Protein AF-A0A382M3D1-F1 (afdb_monomer_lite)

Foldseek 3Di:
DDDDDDADPDDDDPPDFDPDAPLRPPDPCNVVLVVVLVVLVVDDLPCLCVVVVDDSVVSVVVSVCSNCRRVDTHDDRD

Structure (mmCIF, N/CA/C/O backbone):
data_AF-A0A382M3D1-F1
#
_entry.id   AF-A0A382M3D1-F1
#
loop_
_atom_site.group_PDB
_atom_site.id
_atom_site.type_symbol
_atom_site.label_atom_id
_atom_site.label_alt_id
_atom_site.label_comp_id
_atom_site.label_asym_id
_atom_site.label_entity_id
_atom_site.label_seq_id
_atom_site.pdbx_PDB_ins_code
_atom_site.Cartn_x
_atom_site.Cartn_y
_atom_site.Cartn_z
_atom_site.occupancy
_atom_site.B_iso_or_equiv
_atom_site.auth_seq_id
_atom_site.auth_comp_id
_atom_site.auth_asym_id
_atom_site.auth_atom_id
_atom_site.pdbx_PDB_model_num
ATOM 1 N N . MET A 1 1 ? -22.873 18.887 2.807 1.00 82.69 1 MET A N 1
ATOM 2 C CA . MET A 1 1 ? -21.708 19.235 1.962 1.00 82.69 1 MET A CA 1
ATOM 3 C C . MET A 1 1 ? -20.645 18.157 2.138 1.00 82.69 1 MET A C 1
ATOM 5 O O . MET A 1 1 ? -20.459 17.724 3.267 1.00 82.69 1 MET A O 1
ATOM 9 N N . LYS A 1 2 ? -20.002 17.686 1.063 1.00 88.19 2 LYS A N 1
ATOM 10 C CA . LYS A 1 2 ? -18.871 16.743 1.124 1.00 88.19 2 LYS A CA 1
ATOM 11 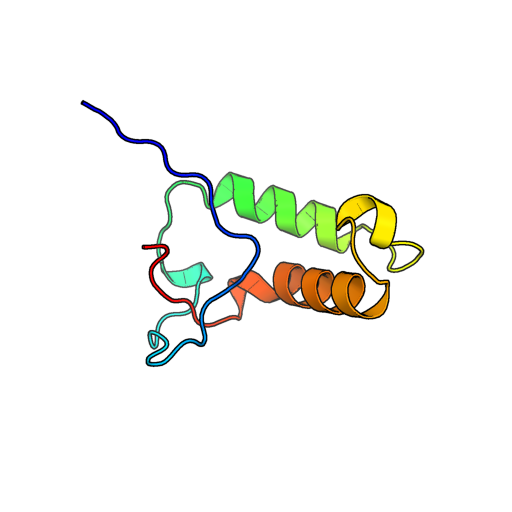C C . LYS A 1 2 ? -17.630 17.459 0.596 1.00 88.19 2 LYS A C 1
ATOM 13 O O . LYS A 1 2 ? -17.707 18.051 -0.475 1.00 88.19 2 LYS A O 1
ATOM 18 N N . ILE A 1 3 ? -16.534 17.420 1.349 1.00 90.12 3 ILE A N 1
ATOM 19 C CA . ILE A 1 3 ? -15.236 17.955 0.926 1.00 90.12 3 ILE A CA 1
ATOM 20 C C . ILE A 1 3 ? -14.370 16.757 0.546 1.00 90.12 3 ILE A C 1
ATOM 22 O O . ILE A 1 3 ? -14.232 15.826 1.337 1.00 90.12 3 ILE A O 1
ATOM 26 N N . LEU A 1 4 ? -13.833 16.763 -0.672 1.00 93.00 4 LEU A N 1
ATOM 27 C CA . LEU A 1 4 ? -12.904 15.750 -1.162 1.00 93.00 4 LEU A CA 1
ATOM 28 C C . LEU A 1 4 ? -11.524 16.398 -1.253 1.00 93.00 4 LEU A C 1
ATOM 30 O O . LEU A 1 4 ? -11.359 17.382 -1.970 1.00 93.00 4 LEU A O 1
ATOM 34 N N . ILE A 1 5 ? -10.565 15.868 -0.499 1.00 89.00 5 ILE A N 1
ATOM 35 C CA . ILE A 1 5 ? -9.187 16.362 -0.451 1.00 89.00 5 ILE A CA 1
ATOM 36 C C . ILE A 1 5 ? -8.299 15.279 -1.075 1.00 89.00 5 ILE A C 1
ATOM 38 O O . ILE A 1 5 ? -8.432 14.113 -0.688 1.00 89.00 5 ILE A O 1
ATOM 42 N N . PRO A 1 6 ? -7.439 15.612 -2.053 1.00 89.62 6 PRO A N 1
ATOM 43 C CA . PRO A 1 6 ? -6.514 14.639 -2.613 1.00 89.62 6 PRO A CA 1
ATOM 44 C C . PRO A 1 6 ? -5.479 14.219 -1.556 1.00 89.62 6 PRO A C 1
ATOM 46 O O . PRO A 1 6 ? -5.088 15.037 -0.720 1.00 89.62 6 PRO A O 1
ATOM 49 N N . PRO A 1 7 ? -5.007 12.964 -1.580 1.00 88.38 7 PRO A N 1
ATOM 50 C CA . PRO A 1 7 ? -3.892 12.560 -0.737 1.00 88.38 7 PRO A CA 1
ATOM 51 C C . PRO A 1 7 ? -2.612 13.306 -1.145 1.00 88.38 7 PRO A C 1
ATOM 53 O O . PRO A 1 7 ? -2.404 13.617 -2.316 1.00 88.38 7 PRO A O 1
ATOM 56 N N . SER A 1 8 ? -1.736 13.561 -0.175 1.00 84.00 8 SER A N 1
ATOM 57 C CA . SER A 1 8 ? -0.382 14.070 -0.421 1.00 84.00 8 SER A CA 1
ATOM 58 C C . SER A 1 8 ? 0.556 12.928 -0.826 1.00 84.00 8 SER A C 1
ATOM 60 O O . SER A 1 8 ? 0.511 11.854 -0.224 1.00 84.00 8 SER A O 1
ATOM 62 N N . GLU A 1 9 ? 1.458 13.172 -1.782 1.00 73.44 9 GLU A N 1
ATOM 63 C CA . GLU A 1 9 ? 2.572 12.255 -2.085 1.00 73.44 9 GLU A CA 1
ATOM 64 C C . GLU A 1 9 ? 3.564 12.162 -0.914 1.00 73.44 9 GLU A C 1
ATOM 66 O O . GLU A 1 9 ? 4.131 11.107 -0.624 1.00 73.44 9 GLU A O 1
ATOM 71 N N . GLY A 1 10 ? 3.765 13.277 -0.206 1.00 70.06 10 GLY A N 1
ATOM 72 C CA . GLY A 1 10 ? 4.640 13.353 0.955 1.00 70.06 10 GLY A CA 1
ATOM 73 C C . GLY A 1 10 ? 3.939 12.858 2.215 1.00 70.06 10 GLY A C 1
ATOM 74 O O . GLY A 1 10 ? 2.921 13.420 2.625 1.00 70.06 10 GLY A O 1
ATOM 75 N N . LYS A 1 11 ? 4.521 11.849 2.872 1.00 72.94 11 LYS A N 1
ATOM 76 C CA . LYS A 1 11 ? 4.119 11.430 4.220 1.00 72.94 11 LYS A CA 1
ATOM 77 C C . LYS A 1 11 ? 4.816 12.325 5.243 1.00 72.94 11 LYS A C 1
ATOM 79 O O . LYS A 1 11 ? 6.045 12.382 5.282 1.00 72.94 11 LYS A O 1
ATOM 84 N N . ALA A 1 12 ? 4.045 13.011 6.085 1.00 72.19 12 ALA A N 1
ATOM 85 C CA . ALA A 1 12 ? 4.612 13.719 7.227 1.00 72.19 12 ALA A CA 1
ATOM 86 C C . ALA A 1 12 ? 5.353 12.733 8.144 1.00 72.19 12 ALA A C 1
ATOM 88 O O . ALA A 1 12 ? 4.985 11.558 8.249 1.00 72.19 12 ALA A O 1
ATOM 89 N N . LYS A 1 13 ? 6.399 13.208 8.831 1.00 72.50 13 LYS A N 1
ATOM 90 C CA . LYS A 1 13 ? 7.118 12.390 9.813 1.00 72.50 13 LYS A CA 1
ATOM 91 C C . LYS A 1 13 ? 6.124 11.928 10.878 1.00 72.50 13 LYS A C 1
ATOM 93 O O . LYS A 1 13 ? 5.568 12.749 11.605 1.00 72.50 13 LYS A O 1
ATOM 98 N N . ILE A 1 14 ? 5.900 10.617 10.969 1.00 75.00 14 ILE A N 1
ATOM 99 C CA . ILE A 1 14 ? 4.968 10.054 11.947 1.00 75.00 14 ILE A CA 1
ATOM 100 C C . ILE A 1 14 ? 5.554 10.280 13.343 1.00 75.00 14 ILE A C 1
ATOM 102 O O . ILE A 1 14 ? 6.530 9.640 13.728 1.00 75.00 14 ILE A O 1
ATOM 106 N N . LEU A 1 15 ? 4.956 11.197 14.104 1.00 68.94 15 LEU A N 1
ATOM 107 C CA . LEU A 1 15 ? 5.375 11.484 15.479 1.00 68.94 15 LEU A CA 1
ATOM 108 C C . LEU A 1 15 ? 4.879 10.416 16.464 1.00 68.94 15 LEU A C 1
ATOM 110 O O . LEU A 1 15 ? 5.536 10.154 17.468 1.00 68.94 15 LEU A O 1
ATOM 114 N N . LYS A 1 16 ? 3.717 9.807 16.188 1.00 72.44 16 LYS A N 1
ATOM 115 C CA . LYS A 1 16 ? 3.070 8.799 17.042 1.00 72.44 16 LYS A CA 1
ATOM 116 C C . LYS A 1 16 ? 2.363 7.742 16.180 1.00 72.44 16 LYS A C 1
ATOM 118 O O . LYS A 1 16 ? 1.200 7.942 15.828 1.00 72.44 16 LYS A O 1
ATOM 123 N N . PRO A 1 17 ? 3.039 6.647 15.786 1.00 72.62 17 PRO A N 1
ATOM 124 C CA . PRO A 1 17 ? 2.380 5.565 15.060 1.00 72.62 17 PRO A CA 1
ATOM 125 C C . PRO A 1 17 ? 1.354 4.887 15.969 1.00 72.62 17 PRO A C 1
ATOM 127 O O . PRO A 1 17 ? 1.598 4.713 17.165 1.00 72.62 17 PRO A O 1
ATOM 130 N N . GLN A 1 18 ? 0.214 4.480 15.412 1.00 82.88 18 GLN A N 1
ATOM 131 C CA . GLN A 1 18 ? -0.712 3.635 16.158 1.00 82.88 18 GLN A CA 1
ATOM 132 C C . GLN A 1 18 ? -0.092 2.244 16.345 1.00 82.88 18 GLN A C 1
ATOM 134 O O . GLN A 1 18 ? 0.726 1.794 15.541 1.00 82.88 18 GLN A O 1
ATOM 139 N N . ASN A 1 19 ? -0.487 1.542 17.409 1.00 87.88 19 ASN A N 1
ATOM 140 C CA . ASN A 1 19 ? -0.008 0.181 17.669 1.00 87.88 19 ASN A CA 1
ATOM 141 C C . ASN A 1 19 ? -0.805 -0.896 16.903 1.00 87.88 19 ASN A C 1
ATOM 143 O O . ASN A 1 19 ? -0.628 -2.083 17.151 1.00 87.88 19 ASN A O 1
ATOM 147 N N . ILE A 1 20 ? -1.692 -0.476 15.996 1.00 92.75 20 ILE A N 1
ATOM 148 C CA . ILE A 1 20 ? -2.490 -1.341 15.126 1.00 92.75 20 ILE A CA 1
ATOM 149 C C . ILE A 1 20 ? -1.783 -1.522 13.777 1.00 92.75 20 ILE A C 1
ATOM 151 O O . ILE A 1 20 ? -1.163 -0.587 13.256 1.00 92.75 20 ILE A O 1
ATOM 155 N N . LEU A 1 21 ? -1.855 -2.729 13.217 1.00 94.44 21 LEU A N 1
ATOM 156 C CA . LEU A 1 21 ? -1.396 -2.990 11.855 1.00 94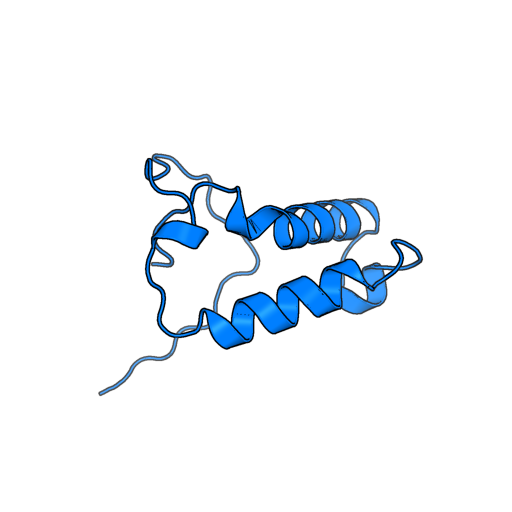.44 21 LEU A CA 1
ATOM 157 C C . LEU A 1 21 ? -2.474 -2.571 10.862 1.00 94.44 21 LEU A C 1
ATOM 159 O O . LEU A 1 21 ? -3.665 -2.693 11.140 1.00 94.44 21 LEU A O 1
ATOM 163 N N . PHE A 1 22 ? -2.066 -2.145 9.669 1.00 93.69 22 PHE A N 1
ATOM 164 C CA . PHE A 1 22 ? -3.006 -1.689 8.646 1.00 93.69 22 PHE A CA 1
ATOM 165 C C . PHE A 1 22 ? -4.083 -2.736 8.310 1.00 93.69 22 PHE A C 1
ATOM 167 O O . PHE A 1 22 ? -5.259 -2.397 8.170 1.00 93.69 22 PHE A O 1
ATOM 174 N N . LYS A 1 23 ? -3.701 -4.021 8.259 1.00 95.25 23 LYS A N 1
ATOM 175 C CA . LYS A 1 23 ? -4.622 -5.142 8.007 1.00 95.25 23 LYS A CA 1
ATOM 176 C C . LYS A 1 23 ? -5.740 -5.281 9.052 1.00 95.25 23 LYS A C 1
ATOM 178 O O . LYS A 1 23 ? -6.791 -5.813 8.724 1.00 95.25 23 LYS A O 1
ATOM 183 N N . ASP A 1 24 ? -5.522 -4.796 10.274 1.00 95.75 24 ASP A N 1
ATOM 184 C CA . ASP A 1 24 ? -6.434 -4.978 11.409 1.00 95.75 24 ASP A CA 1
ATOM 185 C C . ASP A 1 24 ? -7.402 -3.787 11.571 1.00 95.75 24 ASP A C 1
ATOM 187 O O . ASP A 1 24 ? -8.216 -3.759 12.489 1.00 95.75 24 ASP A O 1
ATOM 191 N N . THR A 1 25 ? -7.340 -2.787 10.683 1.00 93.81 25 THR A N 1
ATOM 192 C CA . THR A 1 25 ? -8.141 -1.550 10.792 1.00 93.81 25 THR A CA 1
ATOM 193 C C . THR A 1 25 ? -9.601 -1.693 10.349 1.00 93.81 25 THR A C 1
ATOM 195 O O . THR A 1 25 ? -10.397 -0.792 10.607 1.00 93.81 25 THR A O 1
ATOM 198 N N . GLY A 1 26 ? -9.971 -2.786 9.669 1.00 93.31 26 GLY A N 1
ATOM 199 C CA . GLY A 1 26 ? -11.338 -2.997 9.169 1.00 93.31 26 GLY A CA 1
ATOM 200 C C . GLY A 1 26 ? -11.784 -1.969 8.119 1.00 93.31 26 GLY A C 1
ATOM 201 O O . GLY A 1 26 ? -12.961 -1.614 8.048 1.00 93.31 26 GLY A O 1
ATOM 202 N N . PHE A 1 27 ? -10.846 -1.438 7.329 1.00 93.31 27 PHE A N 1
ATOM 203 C CA . PHE A 1 27 ? -11.119 -0.388 6.348 1.00 93.31 27 PHE A CA 1
ATOM 204 C C . PHE A 1 27 ? -12.058 -0.856 5.218 1.00 93.31 27 PHE A C 1
ATOM 206 O O . PHE A 1 27 ? -11.933 -1.951 4.675 1.00 93.31 27 PHE A O 1
ATOM 213 N N . VAL A 1 28 ? -12.980 0.024 4.809 1.00 96.62 28 VAL A N 1
ATOM 214 C CA . VAL A 1 28 ? -14.121 -0.294 3.919 1.00 96.62 28 VAL A CA 1
ATOM 215 C C . VAL A 1 28 ? -13.711 -0.884 2.560 1.00 96.62 28 VAL A C 1
ATOM 217 O O . VAL A 1 28 ? -14.448 -1.671 1.969 1.00 96.62 28 VAL A O 1
ATOM 220 N N . PHE A 1 29 ? -12.527 -0.531 2.054 1.00 96.31 29 PHE A N 1
ATOM 221 C CA . PHE A 1 29 ? -12.046 -0.942 0.730 1.00 96.31 29 PHE A CA 1
ATOM 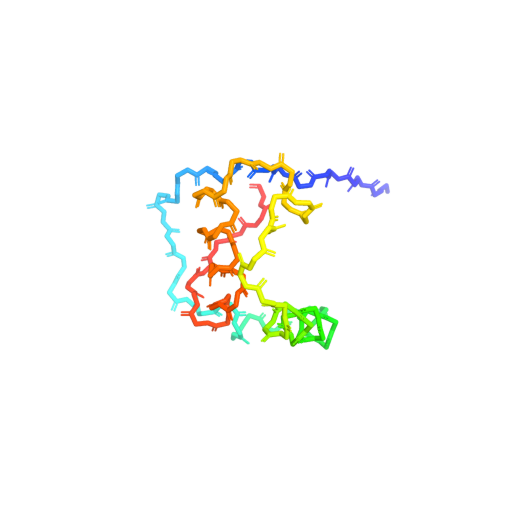222 C C . PHE A 1 29 ? -11.070 -2.129 0.755 1.00 96.31 29 PHE A C 1
ATOM 224 O O . PHE A 1 29 ? -10.327 -2.326 -0.208 1.00 96.31 29 PHE A O 1
ATOM 231 N N . GLU A 1 30 ? -11.075 -2.943 1.816 1.00 96.25 30 GLU A N 1
ATOM 232 C CA . GLU A 1 30 ? -10.149 -4.072 2.008 1.00 96.25 30 GLU A CA 1
ATOM 233 C C . GLU A 1 30 ? -10.013 -4.976 0.783 1.00 96.25 30 GLU A C 1
ATOM 235 O O . GLU A 1 30 ? -8.899 -5.264 0.336 1.00 96.25 30 GLU A O 1
ATOM 240 N N . LYS A 1 31 ? -11.143 -5.373 0.190 1.00 97.00 31 LYS A N 1
ATOM 241 C CA . LYS A 1 31 ? -11.166 -6.222 -1.006 1.00 97.00 31 LYS A CA 1
ATOM 242 C C . LYS A 1 31 ? -10.370 -5.613 -2.164 1.00 97.00 31 LYS A C 1
ATOM 244 O O . LYS A 1 31 ? -9.596 -6.322 -2.801 1.00 97.00 31 LYS A O 1
ATOM 249 N N . TYR A 1 32 ? -10.554 -4.322 -2.435 1.00 97.62 32 TYR A N 1
ATOM 250 C CA . TYR A 1 32 ? -9.907 -3.642 -3.558 1.00 97.62 32 TYR A CA 1
ATOM 251 C C . TYR A 1 32 ? -8.423 -3.402 -3.292 1.00 97.62 32 TYR A C 1
ATOM 253 O O . TYR A 1 32 ? -7.599 -3.651 -4.166 1.00 97.62 32 TYR A O 1
ATOM 261 N N . VAL A 1 33 ? -8.056 -3.014 -2.068 1.00 95.81 33 VAL A N 1
ATOM 262 C CA . VAL A 1 33 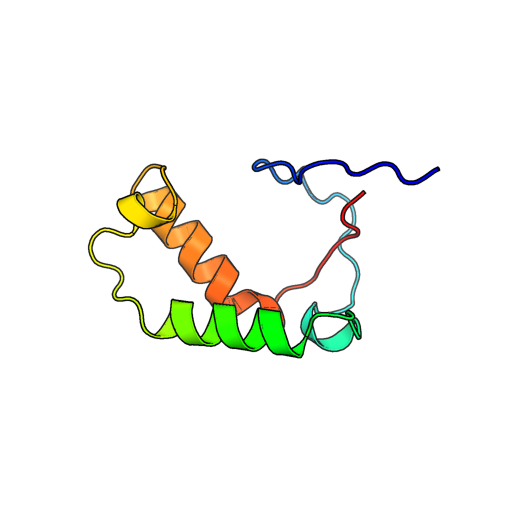? -6.643 -2.823 -1.713 1.00 95.81 33 VAL A CA 1
ATOM 263 C C . VAL A 1 33 ? -5.873 -4.141 -1.803 1.00 95.81 33 VAL A C 1
ATOM 265 O O . VAL A 1 33 ? -4.779 -4.163 -2.358 1.00 95.81 33 VAL A O 1
ATOM 268 N N . LYS A 1 34 ? -6.456 -5.267 -1.368 1.00 96.56 34 LYS A N 1
ATOM 269 C CA . LYS A 1 34 ? -5.841 -6.594 -1.558 1.00 96.56 34 LYS A CA 1
ATOM 270 C C . LYS A 1 34 ?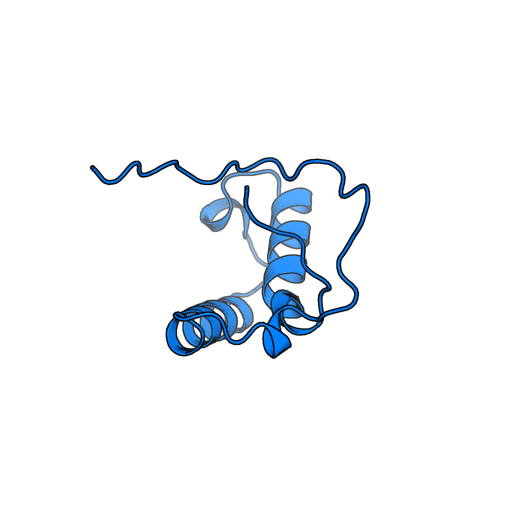 -5.620 -6.940 -3.032 1.00 96.56 34 LYS A C 1
ATOM 272 O O . LYS A 1 34 ? -4.606 -7.549 -3.359 1.00 96.56 34 LYS A O 1
ATOM 277 N N . GLN A 1 35 ? -6.547 -6.568 -3.917 1.00 97.00 35 GLN A N 1
ATOM 278 C CA . GLN A 1 35 ? -6.384 -6.782 -5.358 1.00 97.00 35 GLN A CA 1
ATOM 279 C C . GLN A 1 35 ? -5.227 -5.953 -5.920 1.00 97.00 35 GLN A C 1
ATOM 281 O O . GLN A 1 35 ? -4.400 -6.503 -6.638 1.00 97.00 35 GLN A O 1
ATOM 286 N N . VAL A 1 36 ? -5.130 -4.674 -5.546 1.00 95.00 36 VAL A N 1
ATOM 287 C CA . VAL A 1 36 ? -4.020 -3.802 -5.962 1.00 95.00 36 VAL A CA 1
ATOM 288 C C . VAL A 1 36 ? -2.681 -4.358 -5.479 1.00 95.00 36 VAL A C 1
ATOM 290 O O . VAL A 1 36 ? -1.780 -4.531 -6.289 1.00 95.00 36 VAL A O 1
ATOM 293 N N . VAL A 1 37 ? -2.561 -4.727 -4.200 1.00 95.31 37 VAL A N 1
ATOM 294 C CA . VAL A 1 37 ? -1.315 -5.299 -3.653 1.00 95.31 37 VAL A CA 1
ATOM 295 C C . VAL A 1 37 ? -0.953 -6.616 -4.342 1.00 95.31 37 VAL A C 1
ATOM 297 O O . VAL A 1 37 ? 0.206 -6.841 -4.669 1.00 95.31 37 VAL A O 1
ATOM 300 N N . ARG A 1 38 ? -1.937 -7.474 -4.646 1.00 95.69 38 ARG A N 1
ATOM 301 C CA . ARG A 1 38 ? -1.687 -8.702 -5.414 1.00 95.69 38 ARG A CA 1
ATOM 302 C C . ARG A 1 38 ? -1.134 -8.404 -6.808 1.00 95.69 38 ARG A C 1
ATOM 304 O O . ARG A 1 38 ? -0.282 -9.155 -7.260 1.00 95.69 38 ARG A O 1
ATOM 311 N N . LEU A 1 39 ? -1.634 -7.370 -7.486 1.00 93.75 39 LEU A N 1
ATOM 312 C CA . LEU A 1 39 ? -1.115 -6.961 -8.792 1.00 93.75 39 LEU A CA 1
ATOM 313 C C . LEU A 1 39 ? 0.306 -6.411 -8.676 1.00 93.75 39 LEU A C 1
ATOM 315 O O . LEU A 1 39 ? 1.136 -6.772 -9.498 1.00 93.75 39 LEU A O 1
ATOM 319 N N . LEU A 1 40 ? 0.593 -5.606 -7.647 1.00 92.69 40 LEU A N 1
ATOM 320 C CA . LEU A 1 40 ? 1.940 -5.084 -7.397 1.00 92.69 40 LEU A CA 1
ATOM 321 C C . LEU A 1 40 ? 2.963 -6.213 -7.229 1.00 92.69 40 LEU A C 1
ATOM 323 O O . LEU A 1 40 ? 3.974 -6.183 -7.911 1.00 92.69 40 LEU A O 1
ATOM 327 N N . ASN A 1 41 ? 2.643 -7.254 -6.452 1.00 90.81 41 ASN A N 1
ATOM 328 C CA . ASN A 1 41 ? 3.533 -8.406 -6.234 1.00 90.81 41 ASN A CA 1
ATOM 329 C C . ASN A 1 41 ? 3.832 -9.237 -7.505 1.00 90.81 41 ASN A C 1
ATOM 331 O O . ASN A 1 41 ? 4.632 -10.169 -7.450 1.00 90.81 41 ASN A O 1
ATOM 335 N N . LEU A 1 42 ? 3.121 -9.003 -8.616 1.00 92.56 42 LEU A N 1
ATOM 336 C CA . LEU A 1 42 ? 3.373 -9.668 -9.904 1.00 92.56 42 LEU A CA 1
ATOM 337 C C . LEU A 1 42 ? 4.278 -8.840 -10.824 1.00 92.56 42 LEU A C 1
ATOM 339 O O . LEU A 1 42 ? 4.671 -9.333 -11.879 1.00 92.56 42 LEU A O 1
ATOM 343 N N . ILE A 1 43 ? 4.544 -7.584 -10.470 1.00 90.12 43 ILE A N 1
ATOM 344 C CA . ILE A 1 43 ? 5.362 -6.672 -11.262 1.00 90.12 43 ILE A CA 1
ATOM 345 C C . ILE A 1 43 ? 6.826 -6.952 -10.934 1.00 90.12 43 ILE A C 1
ATOM 347 O O . ILE A 1 43 ? 7.210 -6.971 -9.768 1.00 90.12 43 ILE A O 1
ATOM 351 N N . ASP A 1 44 ? 7.637 -7.170 -11.967 1.00 80.75 44 ASP A N 1
ATOM 352 C CA . ASP A 1 44 ? 9.082 -7.284 -11.793 1.00 80.75 44 ASP A CA 1
ATOM 353 C C . ASP A 1 44 ? 9.680 -5.920 -11.412 1.00 80.75 44 ASP A C 1
ATOM 355 O O . ASP A 1 44 ? 9.172 -4.866 -11.797 1.00 80.75 44 ASP A O 1
ATOM 359 N N . ASN A 1 45 ? 10.785 -5.922 -10.674 1.00 77.12 45 ASN A N 1
ATOM 360 C CA . ASN A 1 45 ? 11.443 -4.693 -10.225 1.00 77.12 45 ASN A CA 1
ATOM 361 C C . ASN A 1 45 ? 12.148 -3.934 -11.369 1.00 77.12 45 ASN A C 1
ATOM 363 O O . ASN A 1 45 ? 12.693 -2.845 -11.156 1.00 77.12 45 ASN A O 1
ATOM 367 N N . GLU A 1 46 ? 12.131 -4.484 -12.585 1.00 77.38 46 GLU A N 1
ATOM 368 C CA . GLU A 1 46 ? 12.658 -3.842 -13.783 1.00 77.38 46 GLU A CA 1
ATOM 369 C C . GLU A 1 46 ? 11.784 -2.642 -14.203 1.00 77.38 46 GLU A C 1
ATOM 371 O O . GLU A 1 46 ? 10.627 -2.765 -14.592 1.00 77.38 46 GLU A O 1
ATOM 376 N N . ASP A 1 47 ? 12.375 -1.448 -14.117 1.00 80.94 47 ASP A N 1
ATOM 377 C CA . ASP A 1 47 ? 11.815 -0.155 -14.544 1.00 80.94 47 ASP A CA 1
ATOM 378 C C . ASP A 1 47 ? 10.499 0.302 -13.873 1.00 80.94 47 ASP A C 1
ATOM 380 O O . ASP A 1 47 ? 9.590 0.867 -14.495 1.00 80.94 47 ASP A O 1
ATOM 384 N N . LEU A 1 48 ? 10.449 0.184 -12.542 1.00 91.25 48 LEU A N 1
ATOM 385 C CA . LEU A 1 48 ? 9.369 0.706 -11.687 1.00 91.25 48 LEU A CA 1
ATOM 386 C C . LEU A 1 48 ? 9.123 2.227 -11.812 1.00 91.25 48 LEU A C 1
ATOM 388 O O . LEU A 1 48 ? 8.084 2.725 -11.369 1.00 91.25 48 LEU A O 1
ATOM 392 N N . ARG A 1 49 ? 10.044 2.985 -12.421 1.00 92.19 49 ARG A N 1
ATOM 393 C CA . ARG A 1 49 ? 9.916 4.442 -12.627 1.00 92.19 49 ARG A CA 1
ATOM 394 C C . ARG A 1 49 ? 8.675 4.812 -13.432 1.00 92.19 49 ARG A C 1
ATOM 396 O O . ARG A 1 49 ? 8.076 5.849 -13.169 1.00 92.19 49 ARG A O 1
ATOM 403 N N . SER A 1 50 ? 8.280 3.965 -14.381 1.00 89.56 50 SER A N 1
ATOM 404 C CA . SER A 1 50 ? 7.077 4.161 -15.201 1.00 89.56 50 SER A CA 1
ATOM 405 C C . SER A 1 50 ? 5.777 4.117 -14.384 1.00 89.56 50 SER A C 1
ATOM 407 O O . SER A 1 50 ? 4.798 4.765 -14.747 1.00 89.56 50 SER A O 1
ATOM 409 N N . ILE A 1 51 ? 5.782 3.398 -13.257 1.00 89.94 51 ILE A N 1
ATOM 410 C CA . ILE A 1 51 ? 4.634 3.237 -12.357 1.00 89.94 51 ILE A CA 1
ATOM 411 C C . ILE A 1 51 ? 4.608 4.353 -11.313 1.00 89.94 51 ILE A C 1
ATOM 413 O O . ILE A 1 51 ? 3.558 4.936 -11.050 1.00 89.94 51 ILE A O 1
ATOM 417 N N . TYR A 1 52 ? 5.760 4.638 -10.701 1.00 91.06 52 TYR A N 1
ATOM 418 C CA . TYR A 1 52 ? 5.851 5.556 -9.562 1.00 91.06 52 TYR A CA 1
ATOM 419 C C . TYR A 1 52 ? 6.217 6.996 -9.937 1.00 91.06 52 TYR A C 1
ATOM 421 O O . TYR A 1 52 ? 6.110 7.881 -9.093 1.00 91.06 52 TYR A O 1
ATOM 429 N N . GLY A 1 53 ? 6.673 7.250 -11.167 1.00 91.25 53 GLY A N 1
ATOM 430 C CA . GLY A 1 53 ? 6.979 8.598 -11.657 1.00 91.25 53 GLY A CA 1
ATOM 431 C C . GLY A 1 53 ? 8.144 9.290 -10.937 1.00 91.25 53 GLY A C 1
ATOM 432 O O . GLY A 1 53 ? 8.211 10.516 -10.912 1.00 91.25 53 GLY A O 1
ATOM 433 N N . THR A 1 54 ? 9.055 8.534 -10.317 1.00 91.69 54 THR A N 1
ATOM 434 C CA . THR A 1 54 ? 10.172 9.076 -9.524 1.00 91.69 54 THR A CA 1
ATOM 435 C C . THR A 1 54 ? 11.492 8.352 -9.822 1.00 91.69 54 THR A C 1
ATOM 437 O O . THR A 1 54 ? 11.574 7.569 -10.766 1.00 91.69 54 THR A O 1
ATOM 440 N N . SER A 1 55 ? 12.563 8.628 -9.068 1.00 93.62 55 SER A N 1
ATOM 441 C CA . SER A 1 55 ? 13.848 7.933 -9.245 1.00 93.62 55 SER A CA 1
ATOM 442 C C . SER A 1 55 ? 13.709 6.423 -9.010 1.00 93.62 55 SER A C 1
ATOM 444 O O . SER A 1 55 ? 12.814 5.986 -8.286 1.00 93.62 55 SER A O 1
ATOM 446 N N . GLN A 1 56 ? 14.601 5.616 -9.595 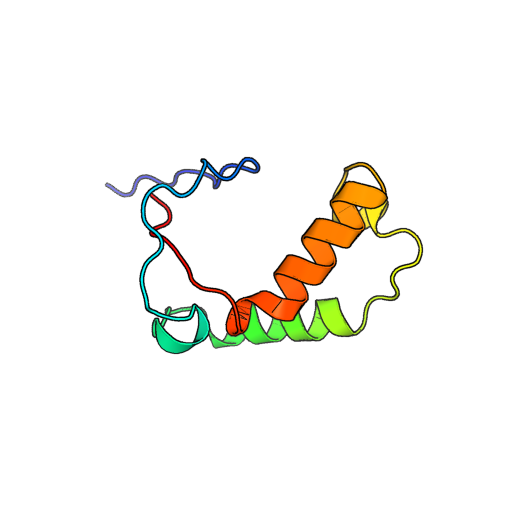1.00 93.00 56 GLN A N 1
ATOM 447 C CA . GLN A 1 56 ? 14.567 4.154 -9.438 1.00 93.00 56 GLN A CA 1
ATOM 448 C C . GLN A 1 56 ? 14.601 3.747 -7.956 1.00 93.00 56 GLN A C 1
ATOM 450 O O . GLN A 1 56 ? 13.714 3.040 -7.496 1.00 93.00 56 GLN A O 1
ATOM 455 N N . GLU A 1 57 ? 15.546 4.293 -7.185 1.00 92.94 57 GLU A N 1
ATOM 456 C CA . GLU A 1 57 ? 15.690 4.020 -5.747 1.00 92.94 57 GLU A CA 1
ATOM 457 C C . GLU A 1 57 ? 14.407 4.327 -4.953 1.00 92.94 57 GLU A C 1
ATOM 459 O O . GLU A 1 57 ? 13.955 3.522 -4.137 1.00 92.94 57 GLU A O 1
ATOM 464 N N . LYS A 1 58 ? 13.771 5.480 -5.210 1.00 91.81 58 LYS A N 1
ATOM 465 C CA . LYS A 1 58 ? 12.503 5.831 -4.554 1.00 91.81 58 LYS A CA 1
ATOM 466 C C . LYS A 1 58 ? 11.361 4.922 -5.004 1.00 91.81 58 LYS A C 1
ATOM 468 O O . LYS A 1 58 ? 10.513 4.580 -4.185 1.00 91.81 58 LYS A O 1
ATOM 473 N N . SER A 1 59 ? 11.346 4.532 -6.276 1.00 93.75 59 SER A N 1
ATOM 474 C CA . SER A 1 59 ? 10.331 3.642 -6.845 1.00 93.75 59 SER A CA 1
ATOM 475 C C . SER A 1 59 ? 10.399 2.254 -6.209 1.00 93.75 59 SER A C 1
ATOM 477 O O . SER A 1 59 ? 9.378 1.745 -5.762 1.00 93.75 59 SER A O 1
ATOM 479 N N . GLU A 1 60 ? 11.595 1.681 -6.072 1.00 93.56 60 GLU A N 1
ATOM 480 C CA . GLU A 1 60 ? 11.825 0.404 -5.380 1.00 93.56 60 GLU A CA 1
ATOM 481 C C . GLU A 1 60 ? 11.433 0.477 -3.899 1.00 93.56 60 GLU A C 1
ATOM 483 O O . GLU A 1 60 ? 10.785 -0.430 -3.372 1.00 93.56 60 GLU A O 1
ATOM 488 N N . LEU A 1 61 ? 11.777 1.581 -3.224 1.00 92.19 61 LEU A N 1
ATOM 489 C CA . LEU A 1 61 ? 11.389 1.802 -1.834 1.00 92.19 61 LEU A CA 1
ATOM 490 C C . LEU A 1 61 ? 9.863 1.854 -1.675 1.00 92.19 61 LEU A C 1
ATOM 492 O O . LEU A 1 61 ? 9.320 1.205 -0.780 1.00 92.19 61 LEU A O 1
ATOM 496 N N . PHE A 1 62 ? 9.168 2.615 -2.524 1.00 91.94 62 PHE A N 1
ATOM 497 C CA . PHE A 1 62 ? 7.706 2.689 -2.508 1.00 91.94 62 PHE A CA 1
ATOM 498 C C . PHE A 1 62 ? 7.063 1.355 -2.860 1.00 91.94 62 PHE A C 1
ATOM 500 O O . PHE A 1 62 ? 6.096 0.967 -2.207 1.00 91.94 62 PHE A O 1
ATOM 507 N N . HIS A 1 63 ? 7.623 0.636 -3.829 1.00 94.69 63 HIS A N 1
ATOM 508 C CA . HIS A 1 63 ? 7.148 -0.682 -4.212 1.00 94.69 63 HIS A CA 1
ATOM 509 C C . HIS A 1 63 ? 7.178 -1.642 -3.030 1.00 94.69 63 HIS A C 1
ATOM 511 O O . HIS A 1 63 ? 6.118 -2.093 -2.600 1.00 94.69 63 HIS A O 1
ATOM 517 N N . ARG A 1 64 ? 8.337 -1.808 -2.387 1.00 93.06 64 ARG A N 1
ATOM 518 C CA . ARG A 1 64 ? 8.471 -2.656 -1.195 1.00 93.06 64 ARG A CA 1
ATOM 519 C C . ARG A 1 64 ? 7.522 -2.238 -0.067 1.00 93.06 64 ARG A C 1
ATOM 521 O O . ARG A 1 64 ? 6.905 -3.082 0.577 1.00 93.06 64 ARG A O 1
ATOM 528 N N . GLN A 1 65 ? 7.377 -0.933 0.180 1.00 92.00 65 GLN A N 1
ATOM 529 C CA . GLN A 1 65 ? 6.436 -0.428 1.189 1.00 92.00 65 GLN A CA 1
ATOM 530 C C . GLN A 1 65 ? 4.979 -0.799 0.878 1.00 92.00 65 GLN A C 1
ATOM 532 O O . GLN A 1 65 ? 4.212 -1.071 1.802 1.00 92.00 65 GLN A O 1
ATOM 537 N N . ASN A 1 66 ? 4.593 -0.791 -0.398 1.00 93.12 66 ASN A N 1
ATOM 538 C CA . ASN A 1 66 ? 3.248 -1.150 -0.830 1.00 93.12 66 ASN A CA 1
ATOM 539 C C . ASN A 1 66 ? 3.009 -2.665 -0.769 1.00 93.12 66 ASN A C 1
ATOM 541 O O . ASN A 1 66 ? 1.936 -3.080 -0.332 1.00 93.12 66 ASN A O 1
ATOM 545 N N . GLU A 1 67 ? 3.997 -3.486 -1.130 1.00 93.94 67 GLU A N 1
ATOM 546 C CA . GLU A 1 67 ? 3.929 -4.949 -0.985 1.00 93.94 67 GLU A CA 1
ATOM 547 C C . GLU A 1 67 ? 3.758 -5.364 0.492 1.00 93.94 67 GLU A C 1
ATOM 549 O O . GLU A 1 67 ? 2.944 -6.230 0.827 1.00 93.94 67 GLU A O 1
ATOM 554 N N . ASP A 1 68 ? 4.461 -4.685 1.407 1.00 94.62 68 ASP A N 1
ATOM 555 C CA . ASP A 1 68 ? 4.435 -4.957 2.851 1.00 94.62 68 ASP A CA 1
ATOM 556 C C . ASP A 1 68 ? 3.374 -4.157 3.637 1.00 94.62 68 ASP A C 1
ATOM 558 O O . ASP A 1 68 ? 3.362 -4.168 4.878 1.00 94.62 68 ASP A O 1
ATOM 562 N N . ILE A 1 69 ? 2.434 -3.484 2.960 1.00 93.69 69 ILE A N 1
ATOM 563 C CA . ILE A 1 69 ? 1.496 -2.552 3.610 1.00 93.69 69 ILE A CA 1
ATOM 564 C C . ILE A 1 69 ? 0.687 -3.206 4.739 1.00 93.69 69 ILE A C 1
ATOM 566 O O . ILE A 1 69 ? 0.479 -2.613 5.795 1.00 93.69 69 ILE A O 1
ATOM 570 N N . PHE A 1 70 ? 0.299 -4.473 4.576 1.00 95.44 70 PHE A N 1
ATOM 571 C CA . PHE A 1 70 ? -0.494 -5.212 5.564 1.00 95.44 70 PHE A CA 1
ATOM 572 C C . PHE A 1 70 ? 0.283 -5.616 6.824 1.00 95.44 70 PHE A C 1
ATOM 574 O O . PHE A 1 70 ? -0.332 -5.935 7.842 1.00 95.44 70 PHE A O 1
ATOM 581 N N . LYS A 1 71 ? 1.618 -5.599 6.777 1.00 94.50 71 LYS A N 1
ATOM 582 C CA . LYS A 1 71 ? 2.497 -5.853 7.932 1.00 94.50 71 LYS A CA 1
ATOM 583 C C . LYS A 1 71 ? 2.936 -4.558 8.616 1.00 94.50 71 LYS A C 1
ATOM 585 O O . LYS A 1 71 ? 3.587 -4.601 9.656 1.00 94.50 71 LYS A O 1
ATOM 590 N N . SER A 1 72 ? 2.588 -3.414 8.035 1.00 91.38 72 SER A N 1
ATOM 591 C CA . SER A 1 72 ? 3.016 -2.105 8.505 1.00 91.38 72 SER A CA 1
ATOM 592 C C . SER A 1 72 ? 2.048 -1.537 9.541 1.00 91.38 72 SER A C 1
ATOM 594 O O . SER A 1 72 ? 0.829 -1.711 9.455 1.00 91.38 72 SER A O 1
ATOM 596 N N . ARG A 1 73 ? 2.598 -0.818 10.525 1.00 90.88 73 ARG A N 1
ATOM 597 C CA . ARG A 1 73 ? 1.805 0.062 11.394 1.00 90.88 73 ARG A CA 1
ATOM 598 C C . ARG A 1 73 ? 1.295 1.252 10.588 1.00 90.88 73 ARG A C 1
ATOM 600 O O . ARG A 1 73 ? 1.964 1.702 9.658 1.00 90.88 73 ARG A O 1
ATOM 607 N N . CYS A 1 74 ? 0.140 1.781 10.971 1.00 88.12 74 CYS A N 1
ATOM 608 C CA . CYS A 1 74 ? -0.485 2.907 10.285 1.00 88.12 74 CYS A CA 1
ATOM 609 C C . CYS A 1 74 ? -0.701 4.126 11.194 1.00 88.12 74 CYS A C 1
ATOM 611 O O . CYS A 1 74 ? -0.526 4.085 12.416 1.00 88.12 74 CYS A O 1
ATOM 613 N N . ALA A 1 75 ? -1.064 5.235 10.558 1.00 88.19 75 ALA A N 1
ATOM 614 C CA . ALA A 1 75 ? -1.498 6.469 11.192 1.00 88.19 75 ALA A CA 1
ATOM 615 C C . ALA A 1 75 ? -2.753 6.992 10.463 1.00 88.19 75 ALA A C 1
ATOM 617 O O . ALA A 1 75 ? -2.986 6.598 9.315 1.00 88.19 75 ALA A O 1
ATOM 618 N N . PRO A 1 76 ? -3.562 7.857 11.099 1.00 86.31 76 PRO A N 1
ATOM 619 C CA . PRO A 1 76 ? -4.696 8.505 10.440 1.00 86.31 76 PRO A CA 1
ATOM 620 C C . PRO A 1 76 ? -4.271 9.324 9.209 1.00 86.31 76 PRO A C 1
ATOM 622 O O . PRO A 1 76 ? -3.204 9.931 9.214 1.00 86.31 76 PRO A O 1
ATOM 625 N N . ALA A 1 77 ? -5.119 9.360 8.178 1.00 84.44 77 ALA A N 1
ATOM 626 C CA . ALA A 1 77 ? -4.858 10.028 6.895 1.00 84.44 77 ALA A CA 1
ATOM 627 C C . ALA A 1 77 ? -5.269 11.520 6.857 1.00 84.44 77 ALA A C 1
ATOM 629 O O . ALA A 1 77 ? -5.582 12.029 5.784 1.00 84.44 77 ALA A O 1
ATOM 630 N N . ILE A 1 78 ? -5.340 12.185 8.016 1.00 78.25 78 ILE A N 1
ATOM 631 C CA . ILE A 1 78 ? -5.870 13.554 8.169 1.00 78.25 78 ILE A CA 1
ATOM 632 C C . ILE A 1 78 ? -4.793 14.631 8.058 1.00 78.25 78 ILE A C 1
ATOM 634 O O . ILE A 1 78 ? -3.658 14.375 8.523 1.00 78.25 78 ILE A O 1
#

pLDDT: mean 89.05, std 7.57, range [68.94, 97.62]

Sequence (78 aa):
MKILIPPSEGKAKILKPQNILFKDTGFVFEKYVKQVVRLLNLIDNEDLRSIYGTSQEKSELFHRQNEDIFKSRCAPAI

Radius of gyration: 14.12 Å; chains: 1; bounding box: 37×29×33 Å

Organism: NCBI:txid408172

Secondary structure (DSSP, 8-state):
-----PPPSSPP--SS--SSBGGGS--TTHHHHHHHHHHHTTS-STTTHHHHSS-HHHHHHHHHHHHTGGGSB-----